Protein AF-A0A6M1ZFQ2-F1 (afdb_monomer_lite)

Secondary structure (DSSP, 8-state):
-------EEEEEEEPPP-TTS-EEEEEEEEETT-SPEEEEEEEEES--SSEEEEEEEETTTEEEEEEEEEETTEEEEEEEEGGGTEEEEEEEEE-TTS-EEEEEEEE-TTS-EEEEEEEE----

Radius of gyration: 14.99 Å; chains: 1; bounding box: 36×36×47 Å

Foldseek 3Di:
DDDDDWDKDKDKDWDDQDPQRKIKIKIWIGTPPDPDIFIKIKIWAPDDPFWIKIWIAGPPPGIFIWIWTDDPFKTKIWTDDVVFQKTKMWMWGQDPVRKTWIWIWIDTPDDDIDTDTDIGDDDD

pLDDT: mean 90.39, std 8.79, range [55.56, 98.25]

Structure (mmCIF, N/CA/C/O backbone):
data_AF-A0A6M1ZFQ2-F1
#
_entry.id   AF-A0A6M1ZFQ2-F1
#
loop_
_atom_site.group_PDB
_atom_site.id
_atom_site.type_symbol
_atom_site.label_atom_id
_atom_site.label_alt_id
_atom_site.label_comp_id
_atom_site.label_asym_id
_atom_site.label_entity_id
_atom_site.label_seq_id
_atom_site.pdbx_PDB_ins_code
_atom_site.Cartn_x
_atom_site.Cartn_y
_atom_site.Cartn_z
_atom_site.occupancy
_atom_site.B_iso_or_equiv
_atom_site.auth_seq_id
_atom_site.auth_comp_id
_atom_site.auth_asym_id
_atom_site.auth_atom_id
_atom_site.pdbx_PDB_model_num
ATOM 1 N N . MET A 1 1 ? -1.299 5.855 -27.109 1.00 55.88 1 MET A N 1
ATOM 2 C CA . MET A 1 1 ? -0.735 5.052 -26.007 1.00 55.88 1 MET A CA 1
ATOM 3 C C . MET A 1 1 ? -1.319 3.659 -26.154 1.00 55.88 1 MET A C 1
ATOM 5 O O . MET A 1 1 ? -2.526 3.574 -26.333 1.00 55.88 1 MET A O 1
ATOM 9 N N . ILE A 1 2 ? -0.494 2.615 -26.219 1.00 55.56 2 ILE A N 1
ATOM 10 C CA . ILE A 1 2 ? -0.974 1.226 -26.257 1.00 55.56 2 ILE A CA 1
ATOM 11 C C . ILE A 1 2 ? -1.110 0.792 -24.798 1.00 55.56 2 ILE A C 1
ATOM 13 O O . ILE A 1 2 ? -0.134 0.860 -24.060 1.00 55.56 2 ILE A O 1
ATOM 17 N N . GLU A 1 3 ? -2.318 0.431 -24.373 1.00 66.94 3 GLU A N 1
ATOM 18 C CA . GLU A 1 3 ? -2.557 -0.137 -23.045 1.00 66.94 3 GLU A CA 1
ATOM 19 C C . GLU A 1 3 ? -2.198 -1.623 -23.081 1.00 66.94 3 GLU A C 1
ATOM 21 O O . GLU A 1 3 ? -2.831 -2.405 -23.793 1.00 66.94 3 GLU A O 1
ATOM 26 N N . GLU A 1 4 ? -1.170 -2.014 -22.334 1.00 76.75 4 GLU A N 1
ATOM 27 C CA . GLU A 1 4 ? -0.809 -3.416 -22.160 1.00 76.75 4 GLU A CA 1
ATOM 28 C C . GLU A 1 4 ? -1.488 -3.960 -20.900 1.00 76.75 4 GLU A C 1
ATOM 30 O O . GLU A 1 4 ? -1.320 -3.428 -19.803 1.00 76.75 4 GLU A O 1
ATOM 35 N N . GLN A 1 5 ? -2.292 -5.012 -21.058 1.00 81.44 5 GLN A N 1
ATOM 36 C CA . GLN A 1 5 ? -2.953 -5.681 -19.941 1.00 81.44 5 GLN A CA 1
ATOM 37 C C . GLN A 1 5 ? -2.206 -6.960 -19.591 1.00 81.44 5 GLN A C 1
ATOM 39 O O . GLN A 1 5 ? -2.188 -7.921 -20.361 1.00 81.44 5 GLN A O 1
ATOM 44 N N . LEU A 1 6 ? -1.630 -6.981 -18.394 1.00 85.62 6 LEU A N 1
ATOM 45 C CA . LEU A 1 6 ? -0.886 -8.122 -17.887 1.00 85.62 6 LEU A CA 1
ATOM 46 C C . LEU A 1 6 ? -1.681 -8.821 -16.785 1.00 85.62 6 LEU A C 1
ATOM 48 O O . LEU A 1 6 ? -2.164 -8.201 -15.839 1.00 85.62 6 LEU A O 1
ATOM 52 N N . GLN A 1 7 ? -1.808 -10.141 -16.906 1.00 88.12 7 GLN A N 1
ATOM 53 C CA . GLN A 1 7 ? -2.336 -10.973 -15.827 1.00 88.12 7 GLN A CA 1
ATOM 54 C C . GLN A 1 7 ? -1.249 -11.155 -14.771 1.00 88.12 7 GLN A C 1
ATOM 56 O O . GLN A 1 7 ? -0.109 -11.467 -15.110 1.00 88.12 7 GLN A O 1
ATOM 61 N N . PHE A 1 8 ? -1.601 -11.023 -13.498 1.00 87.88 8 PHE A N 1
ATOM 62 C CA . PHE A 1 8 ? -0.672 -11.239 -12.397 1.00 87.88 8 PHE A CA 1
ATOM 63 C C . PHE A 1 8 ? -1.355 -11.972 -11.240 1.00 87.88 8 PHE A C 1
ATOM 65 O O . PHE A 1 8 ? -2.580 -11.994 -11.125 1.00 87.88 8 PHE A O 1
ATOM 72 N N . MET A 1 9 ? -0.541 -12.569 -10.377 1.00 88.38 9 MET A N 1
ATOM 73 C CA . MET A 1 9 ? -0.944 -13.063 -9.067 1.00 88.38 9 MET A CA 1
ATOM 74 C C . MET A 1 9 ? -0.243 -12.217 -8.011 1.00 88.38 9 MET A C 1
ATOM 76 O O . MET A 1 9 ? 0.955 -11.967 -8.126 1.00 88.38 9 MET A O 1
ATOM 80 N N . THR A 1 10 ? -0.973 -11.802 -6.979 1.00 89.19 10 THR A N 1
ATOM 81 C CA . THR A 1 10 ? -0.390 -11.141 -5.810 1.00 89.19 10 THR A CA 1
ATOM 82 C C . THR A 1 10 ? -0.590 -11.988 -4.560 1.00 89.19 10 THR A C 1
ATOM 84 O O . THR A 1 10 ? -1.642 -12.608 -4.383 1.00 89.19 10 THR A O 1
ATOM 87 N N . ARG A 1 11 ? 0.432 -12.039 -3.706 1.00 90.31 11 ARG A N 1
ATOM 88 C CA . ARG A 1 11 ? 0.405 -12.695 -2.400 1.00 90.31 11 ARG A CA 1
ATOM 89 C C . ARG A 1 11 ? 0.874 -11.710 -1.342 1.00 90.31 11 ARG A C 1
ATOM 91 O O . ARG A 1 11 ? 1.919 -11.091 -1.499 1.00 90.31 11 ARG A O 1
ATOM 98 N N . TRP A 1 12 ? 0.119 -11.627 -0.254 1.00 91.88 12 TRP A N 1
ATOM 99 C CA . TRP A 1 12 ? 0.503 -10.888 0.942 1.00 91.88 12 TRP A CA 1
ATOM 100 C C . TRP A 1 12 ? 0.919 -11.855 2.048 1.00 91.88 12 TRP A C 1
ATOM 102 O O . TRP A 1 12 ? 0.228 -12.839 2.316 1.00 91.88 12 TRP A O 1
ATOM 112 N N . ILE A 1 13 ? 2.037 -11.557 2.697 1.00 94.06 13 ILE A N 1
ATOM 113 C CA . ILE A 1 13 ? 2.528 -12.239 3.892 1.00 94.06 13 ILE A CA 1
ATOM 114 C C . ILE A 1 13 ? 2.594 -11.180 4.986 1.00 94.06 13 ILE A C 1
ATOM 116 O O . ILE A 1 13 ? 3.459 -10.310 4.959 1.00 94.06 13 ILE A O 1
ATOM 120 N N . CYS A 1 14 ? 1.653 -11.222 5.924 1.00 94.44 14 CYS A N 1
ATOM 121 C CA . CYS A 1 14 ? 1.560 -10.239 7.000 1.00 94.44 14 CYS A CA 1
ATOM 122 C C . CYS A 1 14 ? 2.066 -10.856 8.302 1.00 94.44 14 CYS A C 1
ATOM 124 O O . CYS A 1 14 ? 1.547 -11.879 8.754 1.00 94.44 14 CYS A O 1
ATOM 126 N N . HIS A 1 15 ? 3.061 -10.227 8.914 1.00 95.31 15 HIS A N 1
ATOM 127 C CA . HIS A 1 15 ? 3.575 -10.638 10.211 1.00 95.31 15 HIS A CA 1
ATOM 128 C C . HIS A 1 15 ? 2.703 -10.087 11.347 1.00 95.31 15 HIS A C 1
ATOM 130 O O . HIS A 1 15 ? 2.042 -9.057 11.182 1.00 95.31 15 HIS A O 1
ATOM 136 N N . PRO A 1 16 ? 2.687 -10.749 12.519 1.00 94.31 16 PRO A N 1
ATOM 137 C CA . PRO A 1 16 ? 2.076 -10.181 13.710 1.00 94.31 16 PRO A CA 1
ATOM 138 C C . PRO A 1 16 ? 2.670 -8.812 14.038 1.00 94.31 16 PRO A C 1
ATOM 140 O O . PRO A 1 16 ? 3.836 -8.536 13.760 1.00 94.31 16 PRO A O 1
ATOM 143 N N . LYS A 1 17 ? 1.851 -7.975 14.671 1.00 95.06 17 LYS A N 1
ATOM 144 C CA . LYS A 1 17 ? 2.275 -6.682 15.196 1.00 95.06 17 LYS A CA 1
ATOM 145 C C . LYS A 1 17 ? 3.406 -6.877 16.216 1.00 95.06 17 LYS A C 1
ATOM 147 O O . LYS A 1 17 ? 3.270 -7.711 17.110 1.00 95.06 17 LYS A O 1
ATOM 152 N N . ASP A 1 18 ? 4.487 -6.117 16.077 1.00 94.94 18 ASP A N 1
ATOM 153 C CA . ASP A 1 18 ? 5.614 -6.144 17.013 1.00 94.94 18 ASP A CA 1
ATOM 154 C C . ASP A 1 18 ? 5.333 -5.340 18.302 1.00 94.94 18 ASP A C 1
ATOM 156 O O . ASP A 1 18 ? 4.259 -4.751 18.477 1.00 94.94 18 ASP A O 1
ATOM 160 N N . GLU A 1 19 ? 6.303 -5.309 19.221 1.00 94.12 19 GLU A N 1
ATOM 161 C CA . GLU A 1 19 ? 6.199 -4.588 20.500 1.00 94.12 19 GLU A CA 1
ATOM 162 C C . GLU A 1 19 ? 6.051 -3.065 20.332 1.00 94.12 19 GLU A C 1
ATOM 164 O O . GLU A 1 19 ? 5.386 -2.417 21.142 1.00 94.12 19 GLU A O 1
ATOM 169 N N . ALA A 1 20 ? 6.622 -2.490 19.268 1.00 93.12 20 ALA A N 1
ATOM 170 C CA . ALA A 1 20 ? 6.493 -1.070 18.929 1.00 93.12 20 ALA A CA 1
ATOM 171 C C . ALA A 1 20 ? 5.160 -0.754 18.232 1.00 93.12 20 ALA A C 1
ATOM 173 O O . ALA A 1 20 ? 4.776 0.403 18.049 1.00 93.12 20 ALA A O 1
ATOM 174 N N . GLY A 1 21 ? 4.428 -1.792 17.854 1.00 93.75 21 GLY A N 1
ATOM 175 C CA . GLY A 1 21 ? 3.163 -1.700 17.182 1.00 93.75 21 GLY A CA 1
ATOM 176 C C . GLY A 1 21 ? 3.239 -1.548 15.665 1.00 93.75 21 GLY A C 1
ATOM 177 O O . GLY A 1 21 ? 2.243 -1.151 15.051 1.00 93.75 21 GLY A O 1
ATOM 178 N N . CYS A 1 22 ? 4.382 -1.879 15.077 1.00 97.31 22 CYS A N 1
ATOM 179 C CA . CYS A 1 22 ? 4.576 -1.972 13.642 1.00 97.31 22 CYS A CA 1
ATOM 180 C C . CYS A 1 22 ? 4.065 -3.321 13.118 1.00 97.31 22 CYS A C 1
ATOM 182 O O . CYS A 1 22 ? 4.180 -4.351 13.782 1.00 97.31 22 CYS A O 1
ATOM 184 N N . VAL A 1 23 ? 3.491 -3.319 11.918 1.00 97.50 23 VAL A N 1
ATOM 185 C CA . VAL A 1 23 ? 3.103 -4.520 11.173 1.00 97.50 23 VAL A CA 1
ATOM 186 C C . VAL A 1 23 ? 3.931 -4.555 9.897 1.00 97.50 23 VAL A C 1
ATOM 188 O O . VAL A 1 23 ? 3.831 -3.644 9.074 1.00 97.50 23 VAL A O 1
ATOM 191 N N . ILE A 1 24 ? 4.731 -5.607 9.737 1.00 97.62 24 ILE A N 1
ATOM 192 C CA . ILE A 1 24 ? 5.498 -5.844 8.514 1.00 97.62 24 ILE A CA 1
ATOM 193 C C . ILE A 1 24 ? 4.678 -6.725 7.579 1.00 97.62 24 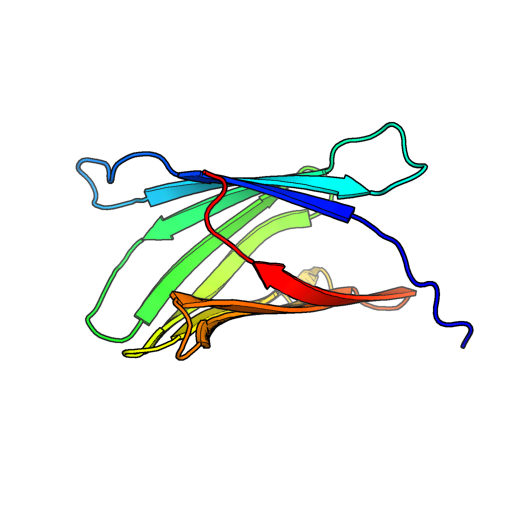ILE A C 1
ATOM 195 O O . ILE A 1 24 ? 4.218 -7.801 7.966 1.00 97.62 24 ILE A O 1
ATOM 199 N N . CYS A 1 25 ? 4.522 -6.276 6.343 1.00 97.06 25 CYS A N 1
ATOM 200 C CA . CYS A 1 25 ? 3.832 -7.000 5.291 1.00 97.06 25 CYS A CA 1
ATOM 201 C C . CYS A 1 25 ? 4.752 -7.134 4.079 1.00 97.06 25 CYS A C 1
ATOM 203 O O . CYS A 1 25 ? 5.357 -6.159 3.648 1.00 97.06 25 CYS A O 1
ATOM 205 N N . ILE A 1 26 ? 4.826 -8.324 3.498 1.00 96.75 26 ILE A N 1
ATOM 206 C CA . ILE A 1 26 ? 5.540 -8.570 2.245 1.00 96.75 26 ILE A CA 1
ATOM 207 C C . ILE A 1 26 ? 4.495 -8.815 1.163 1.00 96.75 26 ILE A C 1
ATOM 209 O O . ILE A 1 26 ? 3.637 -9.687 1.316 1.00 96.75 26 ILE A O 1
ATOM 213 N N . GLN A 1 27 ? 4.559 -8.041 0.086 1.00 94.31 27 GLN A N 1
ATOM 214 C CA . GLN A 1 27 ? 3.746 -8.227 -1.107 1.00 94.31 27 GLN A CA 1
ATOM 215 C C . GLN A 1 27 ? 4.624 -8.798 -2.213 1.00 94.31 27 GLN A C 1
ATOM 217 O O . GLN A 1 27 ? 5.589 -8.171 -2.639 1.00 94.31 27 GLN A O 1
ATOM 222 N N . GLU A 1 28 ? 4.247 -9.963 -2.716 1.00 93.88 28 GLU A N 1
ATOM 223 C CA . GLU A 1 28 ? 4.873 -10.578 -3.878 1.00 93.88 28 GLU A CA 1
ATOM 224 C C . GLU A 1 28 ? 3.920 -10.509 -5.065 1.00 93.88 28 GLU A C 1
ATOM 226 O O . GLU A 1 28 ? 2.732 -10.825 -4.942 1.00 93.88 28 GLU A O 1
ATOM 231 N N . ILE A 1 29 ? 4.435 -10.101 -6.219 1.00 90.06 29 ILE A N 1
ATOM 232 C CA . ILE A 1 29 ? 3.687 -9.971 -7.465 1.00 90.06 29 ILE A CA 1
ATOM 233 C C . ILE A 1 29 ? 4.386 -10.810 -8.530 1.00 90.06 29 ILE A C 1
ATOM 235 O O . ILE A 1 29 ? 5.529 -10.547 -8.901 1.00 90.06 29 ILE A O 1
ATOM 239 N N . GLN A 1 30 ? 3.673 -11.808 -9.044 1.00 91.00 30 GLN A N 1
ATOM 240 C CA . GLN A 1 30 ? 4.099 -12.612 -10.182 1.00 91.00 30 GLN A CA 1
ATOM 241 C C . GLN A 1 30 ? 3.290 -12.205 -11.407 1.00 91.00 30 GLN A C 1
ATOM 243 O O . GLN A 1 30 ? 2.095 -12.497 -11.494 1.00 91.00 30 GLN A O 1
ATOM 248 N N . VAL A 1 31 ? 3.945 -11.571 -12.374 1.00 88.69 31 VAL A N 1
ATOM 249 C CA . VAL A 1 31 ? 3.331 -11.230 -13.660 1.00 88.69 31 VAL A CA 1
ATOM 250 C C . VAL A 1 31 ? 3.463 -12.416 -14.612 1.00 88.69 31 VAL A C 1
ATOM 252 O O . VAL A 1 31 ? 4.515 -13.050 -14.705 1.00 88.69 31 VAL A O 1
ATOM 255 N N . LYS A 1 32 ? 2.382 -12.752 -15.316 1.00 89.06 32 LYS A N 1
ATOM 256 C CA . LYS A 1 32 ? 2.355 -13.850 -16.283 1.00 89.06 32 LYS A CA 1
ATOM 257 C C . LYS A 1 32 ? 3.286 -13.536 -17.452 1.00 89.06 32 LYS A C 1
ATOM 259 O O . LYS A 1 32 ? 3.109 -12.533 -18.130 1.00 89.06 32 LYS A O 1
ATOM 264 N N . GLY A 1 33 ? 4.227 -14.438 -17.717 1.00 86.06 33 GLY A N 1
ATOM 265 C CA . GLY A 1 33 ? 5.191 -14.298 -18.812 1.00 86.06 33 GLY A CA 1
ATOM 266 C C . GLY A 1 33 ? 6.510 -13.636 -18.413 1.00 86.06 33 GLY A C 1
ATOM 267 O O . GLY A 1 33 ? 7.439 -13.667 -19.213 1.00 86.06 33 GLY A O 1
ATOM 268 N N . LEU A 1 34 ? 6.630 -13.119 -17.185 1.00 85.69 34 LEU A N 1
ATOM 269 C CA . LEU A 1 34 ? 7.904 -12.667 -16.627 1.00 85.69 34 LEU A CA 1
ATOM 270 C C . LEU A 1 34 ? 8.454 -13.724 -15.654 1.00 85.69 34 LEU A C 1
ATOM 272 O O . LEU A 1 34 ? 7.680 -14.284 -14.878 1.00 85.69 34 LEU A O 1
ATOM 276 N N . PRO A 1 35 ? 9.763 -14.027 -15.683 1.00 83.06 35 PRO A N 1
ATOM 277 C CA . PRO A 1 35 ? 10.368 -14.990 -14.762 1.00 83.06 35 PRO A CA 1
ATOM 278 C C . PRO A 1 35 ? 10.573 -14.419 -13.352 1.00 83.06 35 PRO A C 1
ATOM 280 O O . PRO A 1 35 ? 10.760 -15.176 -12.404 1.00 83.06 35 PRO A O 1
ATOM 283 N N . GLU A 1 36 ? 10.557 -13.095 -13.214 1.00 88.31 36 GLU A N 1
ATOM 284 C CA . GLU A 1 36 ? 10.828 -12.404 -11.959 1.00 88.31 36 GLU A CA 1
ATOM 285 C C . GLU A 1 36 ? 9.568 -12.277 -11.094 1.00 88.31 36 GLU A C 1
ATOM 287 O O . GLU A 1 36 ? 8.472 -11.997 -11.589 1.00 88.31 36 GLU A O 1
ATOM 292 N N . VAL A 1 37 ? 9.754 -12.452 -9.783 1.00 89.12 37 VAL A N 1
ATOM 293 C CA . VAL A 1 37 ? 8.772 -12.094 -8.755 1.00 89.12 37 VAL A CA 1
ATOM 294 C C . VAL A 1 37 ? 9.168 -10.734 -8.206 1.00 89.12 37 VAL A C 1
ATOM 296 O O . VAL A 1 37 ? 10.254 -10.575 -7.648 1.00 89.12 37 VAL A O 1
ATOM 299 N N . ILE A 1 38 ? 8.277 -9.758 -8.334 1.00 89.69 38 ILE A N 1
ATOM 300 C CA . ILE A 1 38 ? 8.463 -8.443 -7.724 1.00 89.69 38 ILE A CA 1
ATOM 301 C C . ILE A 1 38 ? 8.100 -8.569 -6.245 1.00 89.69 38 ILE A C 1
ATOM 303 O O . ILE A 1 38 ? 7.039 -9.101 -5.921 1.00 89.69 38 ILE A O 1
ATOM 307 N N . SER A 1 39 ? 8.964 -8.082 -5.356 1.00 93.56 39 SER A N 1
ATOM 308 C CA . SER A 1 39 ? 8.740 -8.101 -3.909 1.00 93.56 39 SER A CA 1
ATOM 309 C C . SER A 1 39 ? 8.808 -6.691 -3.336 1.00 93.56 39 SER A C 1
ATOM 311 O O . SER A 1 39 ? 9.771 -5.960 -3.575 1.00 93.56 39 SER A O 1
ATOM 313 N N . ASN A 1 40 ? 7.774 -6.328 -2.586 1.00 94.25 40 ASN A N 1
ATOM 314 C CA . ASN A 1 40 ? 7.639 -5.060 -1.887 1.00 94.25 40 ASN A CA 1
ATOM 315 C C . ASN A 1 40 ? 7.505 -5.335 -0.389 1.00 94.25 40 ASN A C 1
ATOM 317 O O . ASN A 1 40 ? 6.642 -6.111 0.028 1.00 94.25 40 ASN A O 1
ATOM 321 N N . GLN A 1 41 ? 8.314 -4.669 0.430 1.00 97.50 41 GLN A N 1
ATOM 322 C CA . GLN A 1 41 ? 8.165 -4.693 1.879 1.00 97.50 41 GLN A CA 1
ATOM 323 C C . GLN A 1 41 ? 7.417 -3.444 2.335 1.00 97.50 41 GLN A C 1
ATOM 325 O O . GLN A 1 41 ? 7.818 -2.322 2.040 1.00 97.50 41 GLN A O 1
ATOM 330 N N . PHE A 1 42 ? 6.344 -3.645 3.088 1.00 97.75 42 PHE A N 1
ATOM 331 C CA . PHE A 1 42 ? 5.545 -2.593 3.690 1.00 97.75 42 PHE A CA 1
ATOM 332 C C . PHE A 1 42 ? 5.698 -2.624 5.208 1.00 97.75 42 PHE A C 1
ATOM 334 O O . PHE A 1 42 ? 5.516 -3.668 5.834 1.00 97.75 42 PHE A O 1
ATOM 341 N N . SER A 1 43 ? 5.954 -1.463 5.801 1.00 98.00 43 SER A N 1
ATOM 342 C CA . SER A 1 43 ? 5.965 -1.276 7.253 1.00 98.00 43 SER A CA 1
ATOM 343 C C . SER A 1 43 ? 4.825 -0.348 7.640 1.00 98.00 43 SER A C 1
ATOM 345 O O . SER A 1 43 ? 4.843 0.829 7.289 1.00 98.00 43 SER A O 1
ATOM 347 N N . LEU A 1 44 ? 3.825 -0.866 8.353 1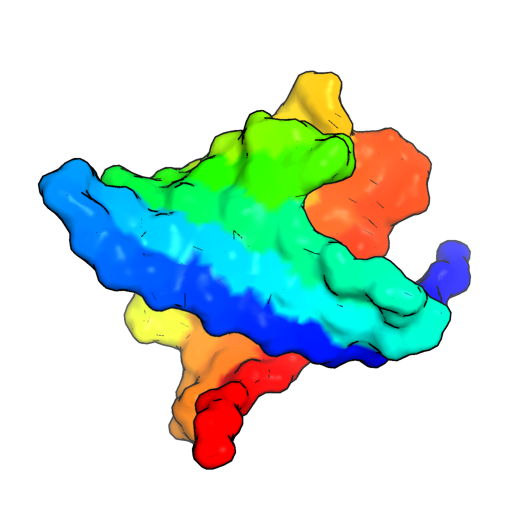.00 98.00 44 LEU A N 1
ATOM 348 C CA . LEU A 1 44 ? 2.632 -0.127 8.769 1.00 98.00 44 LEU A CA 1
ATOM 349 C C . LEU A 1 44 ? 2.722 0.208 10.260 1.00 98.00 44 LEU A C 1
ATOM 351 O O . LEU A 1 44 ? 2.871 -0.694 11.081 1.00 98.00 44 LEU A O 1
ATOM 355 N N . TYR A 1 45 ? 2.617 1.482 10.630 1.00 97.88 45 TYR A N 1
ATOM 356 C CA . TYR A 1 45 ? 2.837 1.939 12.009 1.00 97.88 45 TYR A CA 1
ATOM 357 C C . TYR A 1 45 ? 2.025 3.200 12.337 1.00 97.88 45 TYR A C 1
ATOM 359 O O . TYR A 1 45 ? 1.276 3.712 11.503 1.00 97.88 45 TYR A O 1
ATOM 367 N N . ASP A 1 46 ? 2.128 3.692 13.577 1.00 97.06 46 ASP A N 1
ATOM 368 C CA . ASP A 1 46 ? 1.394 4.871 14.069 1.00 97.06 46 ASP A CA 1
ATOM 369 C C . ASP A 1 46 ? -0.126 4.787 13.817 1.00 97.06 46 ASP A C 1
ATOM 371 O O . ASP A 1 46 ? -0.773 5.730 13.349 1.00 97.06 46 ASP A O 1
ATOM 375 N N . PHE A 1 47 ? -0.713 3.622 14.107 1.00 96.31 47 PHE A N 1
ATOM 376 C CA . PHE A 1 47 ? -2.139 3.381 13.901 1.00 96.31 47 PHE A CA 1
ATOM 377 C C . PHE A 1 47 ? -3.014 4.265 14.797 1.00 96.31 47 PHE A C 1
ATOM 379 O O . PHE A 1 47 ? -2.885 4.299 16.019 1.00 96.31 47 PHE A O 1
ATOM 386 N N . THR A 1 48 ? -3.997 4.902 14.173 1.00 95.75 48 THR A N 1
ATOM 387 C CA . THR A 1 48 ? -5.126 5.582 14.814 1.00 95.75 48 THR A CA 1
ATOM 388 C C . THR A 1 48 ? -6.435 4.969 14.314 1.00 95.75 48 THR A C 1
ATOM 390 O O . THR A 1 48 ? -6.444 4.158 13.391 1.00 95.75 48 THR A O 1
ATOM 393 N N . ALA A 1 49 ? -7.577 5.415 14.843 1.00 94.44 49 ALA A N 1
ATOM 394 C CA . ALA A 1 49 ? -8.887 4.928 14.403 1.00 94.44 49 ALA A CA 1
ATOM 395 C C . ALA A 1 49 ? -9.199 5.168 12.907 1.00 94.44 49 ALA A C 1
ATOM 397 O O . ALA A 1 49 ? -10.135 4.572 12.382 1.00 94.44 49 ALA A O 1
ATOM 398 N N . LYS A 1 50 ? -8.478 6.075 12.228 1.00 96.81 50 LYS A N 1
ATOM 399 C CA . LYS A 1 50 ? -8.771 6.471 10.835 1.00 96.81 50 LYS A CA 1
ATOM 400 C C . LYS A 1 50 ? -7.559 6.486 9.907 1.00 96.81 50 LYS A C 1
ATOM 402 O O . LYS A 1 50 ? -7.734 6.698 8.709 1.00 96.81 50 LYS A O 1
ATOM 407 N N . LYS A 1 51 ? -6.344 6.366 10.440 1.00 97.94 51 LYS A N 1
ATOM 408 C CA . LYS A 1 51 ? -5.093 6.602 9.706 1.00 97.94 51 LYS A CA 1
ATOM 409 C C . LYS A 1 51 ? -3.958 5.753 10.261 1.00 97.94 51 LYS A C 1
ATOM 411 O O . LYS A 1 51 ? -4.003 5.385 11.431 1.00 97.94 51 LYS A O 1
ATOM 416 N N . PHE A 1 52 ? -2.941 5.534 9.443 1.00 97.88 52 PHE A N 1
ATOM 417 C CA . PHE A 1 52 ? -1.648 4.956 9.812 1.00 97.88 52 PHE A CA 1
ATOM 418 C C . PHE A 1 52 ? -0.561 5.586 8.932 1.00 97.88 52 PHE A C 1
ATOM 420 O O . PHE A 1 52 ? -0.872 6.311 7.981 1.00 97.88 52 PHE A O 1
ATOM 427 N N . LYS A 1 53 ? 0.704 5.336 9.244 1.00 98.25 53 LYS A N 1
ATOM 428 C CA . LYS A 1 53 ? 1.833 5.611 8.352 1.00 98.25 53 LYS A CA 1
ATOM 429 C C . LYS A 1 53 ? 2.286 4.318 7.698 1.00 98.25 53 LYS A C 1
ATOM 431 O O . LYS A 1 53 ? 2.146 3.247 8.288 1.00 98.25 53 LYS A O 1
ATOM 436 N N . VAL A 1 54 ? 2.799 4.430 6.482 1.00 98.19 54 VAL A N 1
ATOM 437 C CA . VAL A 1 54 ? 3.297 3.293 5.714 1.00 98.19 54 VAL A CA 1
ATOM 438 C C . VAL A 1 54 ? 4.636 3.649 5.104 1.00 98.19 54 VAL A C 1
ATOM 440 O O . VAL A 1 54 ? 4.759 4.691 4.472 1.00 98.19 54 VAL A O 1
ATOM 443 N N . ASP A 1 55 ? 5.620 2.781 5.274 1.00 97.56 55 ASP A N 1
ATOM 444 C CA . ASP A 1 55 ? 6.833 2.816 4.469 1.00 97.56 55 ASP A CA 1
ATOM 445 C C . ASP A 1 55 ? 6.753 1.680 3.443 1.00 97.56 55 ASP A C 1
ATOM 447 O O . ASP A 1 55 ? 6.346 0.574 3.799 1.00 97.56 55 ASP A O 1
ATOM 451 N N . LEU A 1 56 ? 7.130 1.949 2.195 1.00 96.06 56 LEU A N 1
ATOM 452 C CA . LEU A 1 56 ? 7.311 0.955 1.136 1.00 96.06 56 LEU A CA 1
ATOM 453 C C . LEU A 1 56 ? 8.797 0.877 0.801 1.00 96.06 56 LEU A C 1
ATOM 455 O O . LEU A 1 56 ? 9.430 1.903 0.568 1.00 96.06 56 LEU A O 1
ATOM 459 N N . GLU A 1 57 ? 9.338 -0.332 0.752 1.00 95.31 57 GLU A N 1
ATOM 460 C CA . GLU A 1 57 ? 10.714 -0.593 0.363 1.00 95.31 57 GLU A CA 1
ATOM 461 C C . GLU A 1 57 ? 10.783 -1.674 -0.716 1.00 95.31 57 GLU A C 1
ATOM 463 O O . GLU A 1 57 ? 10.219 -2.761 -0.563 1.00 95.31 57 GLU A O 1
ATOM 468 N N . ASN A 1 58 ? 11.474 -1.380 -1.817 1.00 89.81 58 ASN A N 1
ATOM 469 C CA . ASN A 1 58 ? 11.836 -2.370 -2.827 1.00 89.81 58 ASN A CA 1
ATOM 470 C C . ASN A 1 58 ? 13.148 -1.989 -3.530 1.00 89.81 58 ASN A C 1
ATOM 472 O O . ASN A 1 58 ? 13.666 -0.883 -3.379 1.00 89.81 58 ASN A O 1
ATOM 476 N N . HIS A 1 59 ? 13.685 -2.911 -4.330 1.00 85.25 59 HIS A N 1
ATOM 477 C CA . HIS A 1 59 ? 14.973 -2.721 -5.000 1.00 85.25 59 HIS A CA 1
ATOM 478 C C . HIS A 1 59 ? 14.978 -1.567 -6.024 1.00 85.25 59 HIS A C 1
ATOM 480 O O . HIS A 1 59 ? 16.028 -0.991 -6.290 1.00 85.25 59 HIS A O 1
ATOM 486 N N . ALA A 1 60 ? 13.830 -1.230 -6.620 1.00 84.38 60 ALA A N 1
ATOM 487 C CA . ALA A 1 60 ? 13.738 -0.219 -7.674 1.00 84.38 60 ALA A CA 1
ATOM 488 C C . ALA A 1 60 ? 13.556 1.210 -7.132 1.00 84.38 60 ALA A C 1
ATOM 490 O O . ALA A 1 60 ? 14.101 2.154 -7.695 1.00 84.38 60 ALA A O 1
ATOM 491 N N . LEU A 1 61 ? 12.791 1.368 -6.051 1.00 85.50 61 LEU A N 1
ATOM 492 C CA . LEU A 1 61 ? 12.412 2.656 -5.464 1.00 85.50 61 LEU A CA 1
ATOM 493 C C . LEU A 1 61 ? 13.253 3.018 -4.234 1.00 85.50 61 LEU A C 1
ATOM 495 O O . LEU A 1 61 ? 13.213 4.159 -3.780 1.00 85.50 61 LEU A O 1
ATOM 499 N N . GLY A 1 62 ? 13.988 2.059 -3.664 1.00 90.56 62 GLY A N 1
ATOM 500 C CA . GLY A 1 62 ? 14.517 2.205 -2.315 1.00 90.56 62 GLY A CA 1
ATOM 501 C C . GLY A 1 62 ? 13.364 2.264 -1.318 1.00 90.56 62 GLY A C 1
ATOM 502 O O . GLY A 1 62 ? 12.396 1.517 -1.453 1.00 90.56 62 GLY A O 1
ATOM 503 N N . LYS A 1 63 ? 13.462 3.155 -0.328 1.00 94.44 63 LYS A N 1
ATOM 504 C CA . LYS A 1 63 ? 12.453 3.330 0.717 1.00 94.44 63 LYS A CA 1
ATOM 505 C C . LYS A 1 63 ? 11.688 4.639 0.528 1.00 94.44 63 LYS A C 1
ATOM 507 O O . LYS A 1 63 ? 12.296 5.705 0.525 1.00 94.44 63 LYS A O 1
ATOM 512 N N . VAL A 1 64 ? 10.362 4.558 0.461 1.00 95.19 64 VAL A N 1
ATOM 513 C CA . VAL A 1 64 ? 9.452 5.705 0.329 1.00 95.19 64 VAL A CA 1
ATOM 514 C C . VAL A 1 64 ? 8.426 5.722 1.456 1.00 95.19 64 VAL A C 1
ATOM 516 O O . VAL A 1 64 ? 7.987 4.673 1.931 1.00 95.19 64 VAL A O 1
ATOM 519 N N . GLN A 1 65 ? 8.033 6.918 1.893 1.00 96.81 65 GLN A N 1
ATOM 520 C CA . GLN A 1 65 ? 7.055 7.097 2.967 1.00 96.81 65 GLN A CA 1
ATOM 521 C C . GLN A 1 65 ? 5.694 7.525 2.422 1.00 96.81 65 GLN A C 1
ATOM 523 O O . GLN A 1 65 ? 5.575 8.314 1.486 1.00 96.81 65 GLN A O 1
ATOM 528 N N . GLY A 1 66 ? 4.643 7.012 3.045 1.00 97.25 66 GLY A N 1
ATOM 529 C CA . GLY A 1 66 ? 3.264 7.216 2.643 1.00 97.25 66 GLY A CA 1
ATOM 530 C C . GLY A 1 66 ? 2.315 7.356 3.825 1.00 97.25 66 GLY A C 1
ATOM 531 O O . GLY A 1 66 ? 2.672 7.244 5.004 1.00 97.25 66 GLY A O 1
ATOM 532 N N . LYS A 1 67 ? 1.055 7.633 3.494 1.00 98.25 67 LYS A N 1
ATOM 533 C CA . LYS A 1 67 ? -0.023 7.843 4.465 1.00 98.25 67 LYS A CA 1
ATOM 534 C C . LYS A 1 67 ? -1.144 6.861 4.208 1.00 98.25 67 LYS A C 1
ATOM 536 O O . LYS A 1 67 ? -1.656 6.772 3.099 1.00 98.25 67 LYS A O 1
ATOM 541 N N . GL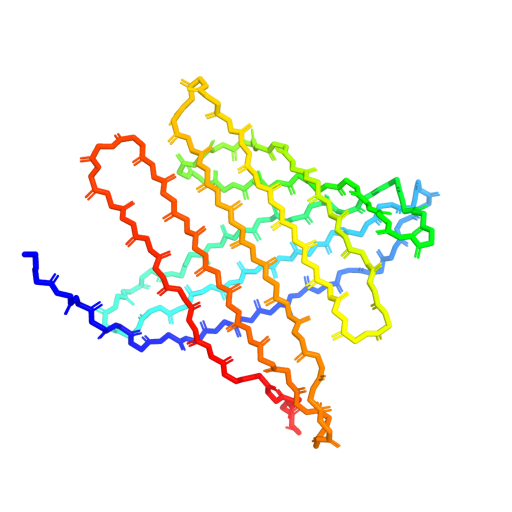Y A 1 68 ? -1.555 6.181 5.266 1.00 98.12 68 GLY A N 1
ATOM 542 C CA . GLY A 1 68 ? -2.646 5.230 5.265 1.00 98.12 68 GLY A CA 1
ATOM 543 C C . GLY A 1 68 ? -3.962 5.815 5.757 1.00 98.12 68 GLY A C 1
ATOM 544 O O . GLY A 1 68 ? -3.996 6.686 6.634 1.00 98.12 68 GLY A O 1
ATOM 545 N N . ILE A 1 69 ? -5.063 5.282 5.238 1.00 97.75 69 ILE A N 1
ATOM 546 C CA . ILE A 1 69 ? -6.427 5.550 5.684 1.00 97.75 69 ILE A CA 1
ATOM 547 C C . ILE A 1 69 ? -7.131 4.250 6.071 1.00 97.75 69 ILE A C 1
ATOM 549 O O . ILE A 1 69 ? -6.986 3.215 5.423 1.00 97.75 69 ILE A O 1
ATOM 553 N N . LEU A 1 70 ? -7.938 4.335 7.125 1.00 96.06 70 LEU A N 1
ATOM 554 C CA . LEU A 1 70 ? -8.814 3.269 7.593 1.00 96.06 70 LEU A CA 1
ATOM 555 C C . LEU A 1 70 ? -10.245 3.790 7.653 1.00 96.06 70 LEU A C 1
ATOM 557 O O . LEU A 1 70 ? -10.543 4.815 8.272 1.00 96.06 70 LEU A O 1
ATOM 561 N N . LYS A 1 71 ? -11.144 3.062 7.004 1.00 95.56 71 LYS A N 1
ATOM 562 C CA . LYS A 1 71 ? -12.594 3.218 7.081 1.00 95.56 71 LYS A CA 1
ATOM 563 C C . LYS A 1 71 ? -13.209 1.839 7.287 1.00 95.56 71 LYS A C 1
ATOM 565 O O . LYS A 1 71 ? -12.581 0.823 7.019 1.00 95.56 71 LYS A O 1
ATOM 570 N N . LYS A 1 72 ? -14.477 1.802 7.705 1.00 91.38 72 LYS A N 1
ATOM 571 C CA . LYS A 1 72 ? -15.199 0.553 8.003 1.00 91.38 72 LYS A CA 1
ATOM 572 C C . LYS A 1 72 ? -15.073 -0.513 6.900 1.00 91.38 72 LYS A C 1
ATOM 574 O O . LYS A 1 72 ? -14.895 -1.678 7.218 1.00 91.38 72 LYS A O 1
ATOM 579 N N . GLN A 1 73 ? -15.152 -0.097 5.636 1.00 94.00 73 GLN A N 1
ATOM 580 C CA . GLN A 1 73 ? -15.123 -0.983 4.466 1.00 94.00 73 GLN A CA 1
ATOM 581 C C . GLN A 1 73 ? -13.881 -0.787 3.589 1.00 94.00 73 GLN A C 1
ATOM 583 O O . GLN A 1 73 ? -13.828 -1.353 2.505 1.00 94.00 73 GLN A O 1
ATOM 588 N N . LEU A 1 74 ? -12.910 0.034 4.002 1.00 95.38 74 LEU A N 1
ATOM 589 C CA . LEU A 1 74 ? -11.783 0.396 3.144 1.00 95.38 74 LEU A CA 1
ATOM 590 C C . LEU A 1 74 ? -10.498 0.558 3.947 1.00 95.38 74 LEU A C 1
ATOM 592 O O . LEU A 1 74 ? -10.463 1.289 4.938 1.00 95.38 74 LEU A O 1
ATOM 596 N N . ILE A 1 75 ? -9.434 -0.060 3.451 1.00 96.19 75 ILE A N 1
ATOM 597 C CA . ILE A 1 75 ? -8.054 0.260 3.805 1.00 96.19 75 ILE A CA 1
ATOM 598 C C . ILE A 1 75 ? -7.350 0.746 2.545 1.00 96.19 75 ILE A C 1
ATOM 600 O O . ILE A 1 75 ? -7.589 0.225 1.459 1.00 96.19 75 ILE A O 1
ATOM 604 N N . GLY A 1 76 ? -6.507 1.759 2.668 1.00 97.50 76 GLY A N 1
ATOM 605 C CA . GLY A 1 76 ? -5.699 2.205 1.544 1.00 97.50 76 GLY A CA 1
ATOM 606 C C . GLY A 1 76 ? -4.594 3.140 1.977 1.00 97.50 76 GLY A C 1
ATOM 607 O O . GLY A 1 76 ? -4.539 3.548 3.137 1.00 97.50 76 GLY A O 1
ATOM 608 N N . TRP A 1 77 ? -3.719 3.472 1.046 1.00 98.19 77 TRP A N 1
ATOM 609 C CA . TRP A 1 77 ? -2.590 4.353 1.270 1.00 98.19 77 TRP A CA 1
ATOM 610 C C . TRP A 1 77 ? -2.204 5.106 0.002 1.00 98.19 77 TRP A C 1
ATOM 612 O O . TRP A 1 77 ? -2.555 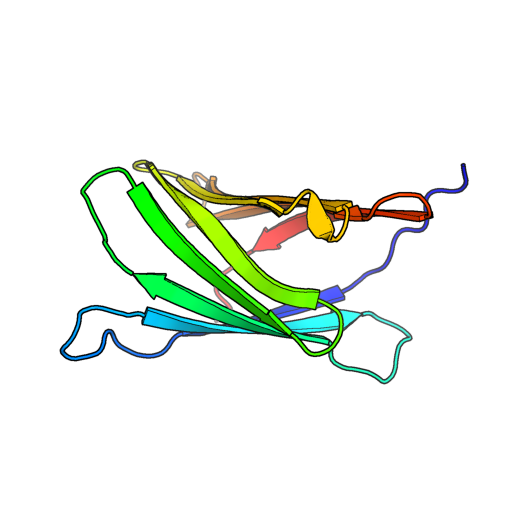4.703 -1.104 1.00 98.19 77 TRP A O 1
ATOM 622 N N . GLU A 1 78 ? -1.481 6.207 0.182 1.00 97.75 78 GLU A N 1
ATOM 623 C CA . GLU A 1 78 ? -0.861 6.974 -0.897 1.00 97.75 78 GLU A CA 1
ATOM 624 C C . GLU A 1 78 ? 0.614 7.265 -0.600 1.00 97.75 78 GLU A C 1
ATOM 626 O O . GLU A 1 78 ? 1.003 7.430 0.563 1.00 97.75 78 GLU A O 1
ATOM 631 N N . PHE A 1 79 ? 1.404 7.383 -1.664 1.00 96.12 79 PHE A N 1
ATOM 632 C CA . PHE A 1 79 ? 2.793 7.832 -1.662 1.00 96.12 79 PHE A CA 1
ATOM 633 C C . PHE A 1 79 ? 2.923 9.073 -2.537 1.00 96.12 79 PHE A C 1
ATOM 635 O O . PHE A 1 79 ? 2.281 9.175 -3.584 1.00 96.12 79 PHE A O 1
ATOM 642 N N . ARG A 1 80 ? 3.755 10.016 -2.095 1.00 94.06 80 ARG A N 1
ATOM 643 C CA . ARG A 1 80 ? 4.124 11.214 -2.853 1.00 94.06 80 ARG A CA 1
ATOM 644 C C . ARG A 1 80 ? 5.570 11.544 -2.519 1.00 94.06 80 ARG A C 1
ATOM 646 O O . ARG A 1 80 ? 5.816 12.117 -1.461 1.00 94.06 80 ARG A O 1
ATOM 653 N N . GLU A 1 81 ? 6.484 11.172 -3.404 1.00 91.88 81 GLU A N 1
ATOM 654 C CA . GLU A 1 81 ? 7.921 11.401 -3.266 1.00 91.88 81 GLU A CA 1
ATOM 655 C C . GLU A 1 81 ? 8.433 12.228 -4.459 1.00 91.88 81 GLU A C 1
ATOM 657 O O . GLU A 1 81 ? 8.801 11.665 -5.497 1.00 91.88 81 GLU A O 1
ATOM 662 N N . PRO A 1 82 ? 8.405 13.574 -4.356 1.00 87.62 82 PRO A N 1
ATOM 663 C CA . PRO A 1 82 ? 8.772 14.469 -5.453 1.00 87.62 82 PRO A CA 1
ATOM 664 C C . PRO A 1 82 ? 10.214 14.288 -5.929 1.00 87.62 82 PRO A C 1
ATOM 666 O O . PRO A 1 82 ? 10.472 14.445 -7.120 1.00 87.62 82 PRO A O 1
ATOM 669 N N . ASP A 1 83 ? 11.129 13.930 -5.025 1.00 88.12 83 ASP A N 1
ATOM 670 C CA . ASP A 1 83 ? 12.565 13.852 -5.311 1.00 88.12 83 ASP A CA 1
ATOM 671 C C . ASP A 1 83 ? 12.907 12.740 -6.314 1.00 88.12 83 ASP A C 1
ATOM 673 O O . ASP A 1 83 ? 13.849 12.875 -7.095 1.00 88.12 83 ASP A O 1
ATOM 677 N N . ILE A 1 84 ? 12.112 11.667 -6.338 1.00 87.19 84 ILE A N 1
ATOM 678 C CA . ILE A 1 84 ? 12.231 10.567 -7.312 1.00 87.19 84 ILE A CA 1
ATOM 679 C C . ILE A 1 84 ? 11.065 10.547 -8.311 1.00 87.19 84 ILE A C 1
ATOM 681 O O . ILE A 1 84 ? 10.927 9.606 -9.093 1.00 87.19 84 ILE A O 1
ATOM 685 N N . GLY A 1 85 ? 10.195 11.561 -8.259 1.00 89.00 85 GLY A N 1
ATOM 686 C CA . GLY A 1 85 ? 9.007 11.662 -9.098 1.00 89.00 85 GLY A CA 1
ATOM 68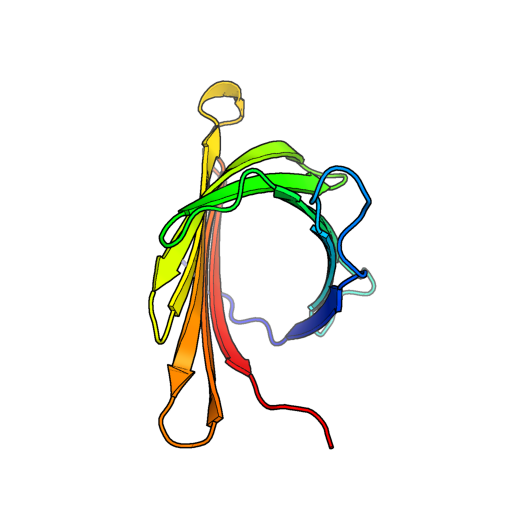7 C C . GLY A 1 85 ? 8.032 10.493 -8.941 1.00 89.00 85 GLY A C 1
ATOM 688 O O . GLY A 1 85 ? 7.341 10.175 -9.905 1.00 89.00 85 GLY A O 1
ATOM 689 N N . PHE A 1 86 ? 7.999 9.831 -7.779 1.00 90.75 86 PHE A N 1
ATOM 690 C CA . PHE A 1 86 ? 7.120 8.691 -7.516 1.00 90.75 86 PHE A CA 1
ATOM 691 C C . PHE A 1 86 ? 5.849 9.145 -6.809 1.00 90.75 86 PHE A C 1
ATOM 693 O O . PHE A 1 86 ? 5.887 9.773 -5.750 1.00 90.75 86 PHE A O 1
ATOM 700 N N . GLU A 1 87 ? 4.704 8.778 -7.363 1.00 93.75 87 GLU A N 1
ATOM 701 C CA . GLU A 1 87 ? 3.419 8.978 -6.715 1.00 93.75 87 GLU A CA 1
ATOM 702 C C . GLU A 1 87 ? 2.484 7.810 -6.983 1.00 93.75 87 GLU A C 1
ATOM 704 O O . GLU A 1 87 ? 2.586 7.104 -7.987 1.00 93.75 87 GLU A O 1
ATOM 709 N N . GLY A 1 88 ? 1.540 7.608 -6.079 1.00 93.88 88 GLY A N 1
ATOM 710 C CA . GLY A 1 88 ? 0.483 6.652 -6.324 1.00 93.88 88 GLY A CA 1
ATOM 711 C C . GLY A 1 88 ? -0.347 6.344 -5.106 1.00 93.88 88 GLY A C 1
ATOM 712 O O . GLY A 1 88 ? -0.095 6.836 -4.006 1.00 93.88 88 GLY A O 1
ATOM 713 N N . PHE A 1 89 ? -1.357 5.518 -5.314 1.00 95.94 89 PHE A N 1
ATOM 714 C CA . PHE A 1 89 ? -2.216 5.034 -4.253 1.00 95.94 89 PHE A CA 1
ATOM 715 C C . PHE A 1 89 ? -2.587 3.580 -4.476 1.00 95.94 89 PHE A C 1
ATOM 717 O O . PHE A 1 89 ? -2.586 3.081 -5.599 1.00 95.94 89 PHE A O 1
ATOM 724 N N . GLU A 1 90 ? -2.996 2.934 -3.395 1.00 96.25 90 GLU A N 1
ATOM 725 C CA . GLU A 1 90 ? -3.568 1.600 -3.413 1.00 96.25 90 GLU A CA 1
ATOM 726 C C . GLU A 1 90 ? -4.644 1.490 -2.343 1.00 96.25 90 GLU A C 1
ATOM 728 O O . GLU A 1 90 ? -4.505 2.017 -1.238 1.00 96.25 90 GLU A O 1
ATOM 733 N N . PHE A 1 91 ? -5.754 0.840 -2.674 1.00 96.50 91 PHE A N 1
ATOM 734 C CA . PHE A 1 91 ? -6.814 0.581 -1.717 1.00 96.50 91 PHE A CA 1
ATOM 735 C C . PHE A 1 91 ? -7.498 -0.756 -1.961 1.00 96.50 91 PHE A C 1
ATOM 737 O O . PHE A 1 91 ? -7.533 -1.289 -3.071 1.00 96.50 91 PHE A O 1
ATOM 744 N N . TYR A 1 92 ? -8.086 -1.245 -0.878 1.00 95.12 92 TYR A N 1
ATOM 745 C CA . TYR A 1 92 ? -8.844 -2.473 -0.786 1.00 95.12 92 TYR A CA 1
ATOM 746 C C . TYR A 1 92 ? -10.198 -2.135 -0.182 1.00 95.12 92 TYR A C 1
ATOM 748 O O . TYR A 1 92 ? -10.281 -1.654 0.952 1.00 95.12 92 TYR A O 1
ATOM 756 N N . GLU A 1 93 ? -11.260 -2.385 -0.936 1.00 95.94 93 GLU A N 1
ATOM 757 C CA . GLU A 1 93 ? -12.630 -2.123 -0.518 1.00 95.94 93 GLU A CA 1
ATOM 758 C C . GLU A 1 93 ? -13.395 -3.433 -0.336 1.00 95.94 93 GLU A C 1
ATOM 760 O O . GLU A 1 93 ? -13.573 -4.196 -1.290 1.00 95.94 93 GLU A O 1
ATOM 765 N N . ARG A 1 94 ? -13.872 -3.683 0.887 1.00 94.25 94 ARG A N 1
ATOM 766 C CA . ARG A 1 94 ? -14.673 -4.863 1.219 1.00 94.25 94 ARG A CA 1
ATOM 767 C C . ARG A 1 94 ? -16.038 -4.780 0.544 1.00 94.25 94 ARG A C 1
ATOM 769 O O . ARG A 1 94 ? -16.790 -3.827 0.756 1.00 94.25 94 ARG A O 1
ATOM 776 N N . GLN A 1 95 ? -16.360 -5.820 -0.206 1.00 94.12 95 GLN A N 1
ATOM 777 C CA . GLN A 1 95 ? -17.626 -6.002 -0.897 1.00 94.12 95 GLN A CA 1
ATOM 778 C C . GLN A 1 95 ? -18.648 -6.720 0.001 1.00 94.12 95 GLN A C 1
ATOM 780 O O . GLN A 1 95 ? -18.340 -7.167 1.107 1.00 94.12 95 GLN A O 1
ATOM 785 N N . SER A 1 96 ? -19.894 -6.804 -0.462 1.00 92.19 96 SER A N 1
ATOM 786 C CA . SER A 1 96 ? -21.000 -7.446 0.263 1.00 92.19 96 SER A CA 1
ATOM 787 C C . SER A 1 96 ? -20.907 -8.974 0.317 1.00 92.19 96 SER A C 1
ATOM 789 O O . SER A 1 96 ? -21.521 -9.581 1.188 1.00 92.19 96 SER A O 1
ATOM 791 N N . ASP A 1 97 ? -20.137 -9.582 -0.585 1.00 90.31 97 ASP A N 1
ATOM 792 C CA . ASP A 1 97 ? -19.880 -11.024 -0.691 1.00 90.31 97 ASP A CA 1
ATOM 793 C C . ASP A 1 97 ? -18.572 -11.453 0.008 1.00 90.31 97 ASP A C 1
ATOM 795 O O . ASP A 1 97 ? -17.999 -12.482 -0.338 1.00 90.31 97 ASP A O 1
ATOM 799 N N . ASP A 1 98 ? -18.069 -10.638 0.943 1.00 86.69 98 ASP A N 1
ATOM 800 C CA . ASP A 1 98 ? -16.792 -10.813 1.656 1.00 86.69 98 ASP A CA 1
ATOM 801 C C . ASP A 1 98 ? -15.528 -10.846 0.783 1.00 86.69 98 ASP A C 1
ATOM 803 O O . ASP A 1 98 ? -14.418 -11.039 1.286 1.00 86.69 98 ASP A O 1
ATOM 807 N N . SER A 1 99 ? -15.659 -10.553 -0.511 1.00 91.38 99 SER A N 1
ATOM 808 C CA . SER A 1 99 ? -14.513 -10.265 -1.366 1.00 91.38 99 SER A CA 1
ATOM 809 C C . SER A 1 99 ? -13.988 -8.842 -1.164 1.00 91.38 99 SER A C 1
ATOM 811 O O . SER A 1 99 ? -14.616 -7.998 -0.517 1.00 91.38 99 SER A O 1
ATOM 813 N N . TYR A 1 100 ? -12.831 -8.551 -1.755 1.00 92.25 100 TYR A N 1
ATOM 814 C CA . TYR A 1 100 ? -12.268 -7.205 -1.794 1.00 92.25 100 TYR A CA 1
ATOM 815 C C . TYR A 1 100 ? -12.049 -6.761 -3.235 1.00 92.25 100 TYR A C 1
ATOM 817 O O . TYR A 1 100 ? -11.525 -7.516 -4.052 1.00 92.25 100 TYR A O 1
ATOM 825 N N . LEU A 1 101 ? -12.413 -5.521 -3.545 1.00 93.56 101 LEU A N 1
ATOM 826 C CA . LEU A 1 101 ? -11.960 -4.852 -4.758 1.00 93.56 101 LEU A CA 1
ATOM 827 C C . LEU A 1 101 ? -10.621 -4.182 -4.451 1.00 93.56 101 LEU A C 1
ATOM 829 O O . LEU A 1 101 ? -10.542 -3.362 -3.538 1.00 93.56 101 LEU A O 1
ATOM 833 N N . MET A 1 102 ? -9.590 -4.529 -5.211 1.00 93.25 102 MET A N 1
ATOM 834 C CA . MET A 1 102 ? -8.278 -3.900 -5.148 1.00 93.25 102 MET A CA 1
ATOM 835 C C . MET A 1 102 ? -8.115 -2.956 -6.329 1.00 93.25 102 MET A C 1
ATOM 837 O O . MET A 1 102 ? -8.415 -3.310 -7.475 1.00 93.25 102 MET A O 1
ATOM 841 N N . ARG A 1 103 ? -7.631 -1.750 -6.040 1.00 95.06 103 ARG A N 1
ATOM 842 C CA . ARG A 1 103 ? -7.198 -0.805 -7.059 1.00 95.06 103 ARG A CA 1
ATOM 843 C C . ARG A 1 103 ? -5.918 -0.125 -6.619 1.00 95.06 103 ARG A C 1
ATOM 845 O O . ARG A 1 103 ? -5.855 0.394 -5.508 1.00 95.06 103 ARG A O 1
ATOM 852 N N . ALA A 1 104 ? -4.959 -0.056 -7.529 1.00 93.44 104 ALA A N 1
ATOM 853 C CA . ALA A 1 104 ? -3.779 0.769 -7.381 1.00 93.44 104 ALA A CA 1
ATOM 854 C C . ALA A 1 104 ? -3.492 1.566 -8.651 1.00 93.44 104 ALA A C 1
ATOM 856 O O . ALA A 1 104 ? -3.875 1.173 -9.756 1.00 93.44 104 ALA A O 1
ATOM 857 N N . ASP A 1 105 ? -2.836 2.698 -8.469 1.00 94.00 105 ASP A N 1
ATOM 858 C CA . ASP A 1 105 ? -2.400 3.586 -9.534 1.00 94.00 105 ASP A CA 1
ATOM 859 C C . ASP A 1 105 ? -1.067 4.193 -9.112 1.00 94.00 105 ASP A C 1
ATOM 861 O O . ASP A 1 105 ? -1.020 4.943 -8.138 1.00 94.00 105 ASP A O 1
ATOM 865 N N . TYR A 1 106 ? 0.002 3.813 -9.804 1.00 91.00 106 TYR A N 1
ATOM 866 C CA . TYR A 1 106 ? 1.365 4.245 -9.514 1.00 91.00 106 TYR A CA 1
ATOM 867 C C . TYR A 1 106 ? 1.986 4.879 -10.753 1.00 91.00 106 TYR A C 1
ATOM 869 O O . TYR A 1 106 ? 1.846 4.359 -11.862 1.00 91.00 106 TYR A O 1
ATOM 877 N N . ALA A 1 107 ? 2.703 5.978 -10.557 1.00 89.50 107 ALA A N 1
ATOM 878 C CA . ALA A 1 107 ? 3.408 6.701 -11.598 1.00 89.50 107 ALA A CA 1
ATOM 879 C C . ALA A 1 107 ? 4.817 7.078 -11.130 1.00 89.50 107 ALA A C 1
ATOM 881 O O . ALA A 1 107 ? 5.035 7.431 -9.971 1.00 89.50 107 ALA A O 1
ATOM 882 N N . THR A 1 108 ? 5.765 7.023 -12.061 1.00 85.38 108 THR A N 1
ATOM 883 C CA . THR A 1 108 ? 7.091 7.636 -11.937 1.00 85.38 108 THR A CA 1
ATOM 884 C C . THR A 1 108 ? 7.229 8.742 -12.979 1.00 85.38 108 THR A C 1
ATOM 886 O O . THR A 1 108 ? 6.570 8.710 -14.024 1.00 85.38 108 THR A O 1
ATOM 889 N N . SER A 1 109 ? 8.063 9.750 -12.717 1.00 75.88 109 SER A N 1
ATOM 890 C CA . SER A 1 109 ? 8.238 10.880 -13.629 1.00 75.88 109 SER A CA 1
ATOM 891 C C . SER A 1 109 ? 8.755 10.419 -14.997 1.00 75.88 109 SER A C 1
ATOM 893 O O . SER A 1 109 ? 9.938 10.130 -15.151 1.00 75.88 109 SER A O 1
ATOM 895 N N . GLY A 1 110 ? 7.868 10.403 -15.995 1.00 64.19 110 GLY A N 1
ATOM 896 C CA . GLY A 1 110 ? 8.225 10.424 -17.413 1.00 64.19 110 GLY A CA 1
ATOM 897 C C . GLY A 1 110 ? 7.878 9.194 -18.248 1.00 64.19 110 GLY A C 1
ATOM 898 O O . GLY A 1 110 ? 7.736 9.369 -19.454 1.00 64.19 110 GLY A O 1
ATOM 899 N N . GLU A 1 111 ? 7.707 7.992 -17.683 1.00 63.38 111 GLU A N 1
ATOM 900 C CA . GLU A 1 111 ? 7.754 6.796 -18.550 1.00 63.38 111 GLU A CA 1
ATOM 901 C C . GLU A 1 111 ? 6.648 5.750 -18.350 1.00 63.38 111 GLU A C 1
ATOM 903 O O . GLU A 1 111 ? 6.179 5.213 -19.353 1.00 63.38 111 GLU A O 1
ATOM 908 N N . TYR A 1 112 ? 6.144 5.487 -17.134 1.00 72.06 112 TYR A N 1
ATOM 909 C CA . TYR A 1 112 ? 5.159 4.410 -16.940 1.00 72.06 112 TYR A CA 1
ATOM 910 C C . TYR A 1 112 ? 4.136 4.724 -15.844 1.00 72.06 112 TYR A C 1
ATOM 912 O O . TYR A 1 112 ? 4.485 5.047 -14.710 1.00 72.06 112 TYR A O 1
ATOM 920 N N . ARG A 1 113 ? 2.850 4.584 -16.187 1.00 85.81 113 ARG A N 1
ATOM 921 C CA . ARG A 1 113 ? 1.738 4.568 -15.232 1.00 85.81 113 ARG A CA 1
ATOM 922 C C . ARG A 1 113 ? 1.205 3.150 -15.150 1.00 85.81 113 ARG A C 1
ATOM 924 O O . ARG A 1 113 ? 0.755 2.601 -16.152 1.00 85.81 113 ARG A O 1
ATOM 931 N N . THR A 1 114 ? 1.255 2.570 -13.961 1.00 86.44 114 THR A N 1
ATOM 932 C CA . THR A 1 114 ? 0.760 1.220 -13.712 1.00 86.44 114 THR A CA 1
ATOM 933 C C . THR A 1 114 ? -0.592 1.311 -13.033 1.00 86.44 114 THR A C 1
ATOM 935 O O . THR A 1 114 ? -0.698 1.795 -11.907 1.00 86.44 114 THR A O 1
ATOM 938 N N . LEU A 1 115 ? -1.622 0.821 -13.717 1.00 89.06 115 LEU A N 1
ATOM 939 C CA . LEU A 1 115 ? -2.955 0.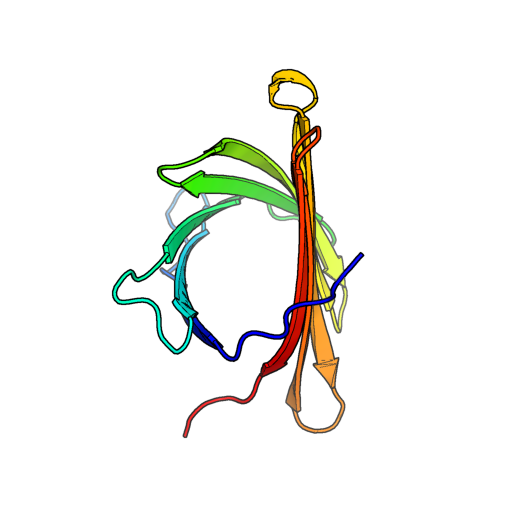668 -13.156 1.00 89.06 115 LEU A CA 1
ATOM 940 C C . LEU A 1 115 ? -3.185 -0.802 -12.821 1.00 89.06 115 LEU A C 1
ATOM 942 O O . LEU A 1 115 ? -3.110 -1.672 -13.685 1.00 89.06 115 LEU A O 1
ATOM 946 N N . ILE A 1 116 ? -3.485 -1.063 -11.554 1.00 89.25 116 ILE A N 1
ATOM 947 C CA . ILE A 1 116 ? -3.776 -2.400 -11.049 1.00 89.25 116 ILE A CA 1
ATOM 948 C C . ILE A 1 116 ? -5.233 -2.421 -10.617 1.00 89.25 116 ILE A C 1
ATOM 950 O O . ILE A 1 116 ? -5.671 -1.566 -9.847 1.00 89.25 116 ILE A O 1
ATOM 954 N N . GLN A 1 117 ? -5.993 -3.386 -11.120 1.00 90.69 117 GLN A N 1
ATOM 955 C CA . GLN A 1 117 ? -7.379 -3.609 -10.728 1.00 90.69 117 GLN A CA 1
ATOM 956 C C . GLN A 1 117 ? -7.637 -5.102 -10.609 1.00 90.69 117 GLN A C 1
ATOM 958 O O . GLN A 1 117 ? -7.248 -5.881 -11.478 1.00 90.69 117 GLN A O 1
ATOM 963 N N . GLY A 1 118 ? -8.308 -5.503 -9.536 1.00 87.88 118 GLY A N 1
ATOM 964 C CA . GLY A 1 118 ? -8.607 -6.907 -9.315 1.00 87.88 118 GLY A CA 1
ATOM 965 C C . GLY A 1 118 ? -9.647 -7.133 -8.235 1.00 87.88 118 GLY A C 1
ATOM 966 O O . GLY A 1 118 ? -9.927 -6.267 -7.408 1.00 87.88 118 GLY A O 1
ATOM 967 N N . LYS A 1 119 ? -10.213 -8.337 -8.246 1.00 88.31 119 LYS A N 1
ATOM 968 C CA . LYS A 1 119 ? -11.024 -8.864 -7.152 1.00 88.31 119 LYS A CA 1
ATOM 969 C C . LYS A 1 119 ? -10.158 -9.835 -6.358 1.00 88.31 119 LYS A C 1
ATOM 971 O O . LYS A 1 119 ? -9.466 -10.656 -6.950 1.00 88.31 119 LYS A O 1
ATOM 976 N N . ILE A 1 120 ? -10.198 -9.739 -5.038 1.00 86.94 120 ILE A N 1
ATOM 977 C CA . ILE A 1 120 ? -9.468 -10.603 -4.116 1.00 86.94 120 ILE A CA 1
ATOM 978 C C . ILE A 1 120 ? -10.484 -11.435 -3.354 1.00 86.94 120 ILE A C 1
ATOM 980 O O . ILE A 1 120 ? -11.457 -10.911 -2.807 1.00 86.94 120 ILE A O 1
ATOM 984 N N . TRP A 1 121 ? -10.239 -12.736 -3.325 1.00 82.38 121 TRP A N 1
ATOM 985 C CA . TRP A 1 121 ? -10.984 -13.708 -2.543 1.00 82.38 121 TRP A CA 1
ATOM 986 C C . TRP A 1 121 ? -10.045 -14.362 -1.540 1.00 82.38 121 TRP A C 1
ATOM 988 O O . TRP A 1 121 ? -8.847 -14.519 -1.796 1.00 82.38 121 TRP A O 1
ATOM 998 N N . LEU A 1 122 ? -10.598 -14.755 -0.395 1.00 76.19 122 LEU A N 1
ATOM 999 C CA . LEU A 1 122 ? -9.888 -15.647 0.503 1.00 76.19 122 LEU A CA 1
ATOM 1000 C C . LEU A 1 122 ? -9.693 -16.973 -0.238 1.00 76.19 122 LEU A C 1
ATOM 1002 O O . LEU A 1 122 ? -10.648 -17.534 -0.774 1.00 76.19 122 LEU A O 1
ATOM 1006 N N . LYS A 1 123 ? -8.449 -17.436 -0.334 1.00 69.00 123 LYS A N 1
ATOM 1007 C CA . LYS A 1 123 ? -8.170 -18.758 -0.887 1.00 69.00 123 LYS A CA 1
ATOM 1008 C C . LYS A 1 123 ? -8.510 -19.789 0.191 1.00 69.00 123 LYS A C 1
ATOM 1010 O O . LYS A 1 123 ? -7.917 -19.727 1.266 1.00 69.00 123 LYS A O 1
ATOM 1015 N N . GLU A 1 124 ? -9.483 -20.649 -0.103 1.00 56.09 124 GLU A N 1
ATOM 1016 C CA . GLU A 1 124 ? -9.845 -21.819 0.714 1.00 56.09 124 GLU A CA 1
ATOM 1017 C C . GLU A 1 124 ? -8.694 -22.829 0.820 1.00 56.09 124 GLU A C 1
ATOM 1019 O O . GLU A 1 124 ? -7.914 -22.958 -0.160 1.00 56.09 124 GLU A O 1
#

Sequence (124 aa):
MIEEQLQFMTRWICHPKDEAGCVICIQEIQVKGLPEVISNQFSLYDFTAKKFKVDLENHALGKVQGKGILKKQLIGWEFREPDIGFEGFEFYERQSDDSYLMRADYATSGEYRTLIQGKIWLKE